Protein AF-A0A1X7AGP6-F1 (afdb_monomer_lite)

pLDDT: mean 77.18, std 15.11, range [37.12, 96.31]

Radius of gyration: 15.61 Å; chains: 1; bounding box: 34×48×37 Å

Secondary structure (DSSP, 8-state):
-PPB---HHHHHHHH---HHHHHHHHHHHHHGGGHHHHHHSSSSS-HHHHHHHHH-SSPPPHHHHHHHHHHHHTTPPTT-EEEEEE--SSSS-EEEEEE--SSTTS-EEEEETTTTEEEEE-HHHHHHHHS-TT---

Sequence (137 aa):
MTPEAPSIKKLVEFFGIDKTKARSIREVCKTGANAVELSLTAGVGFPQTASWLKDCWHLPKKREIQFKMLQEALEAPNDSIRVCPVLAHTLDAHRFECVDMADPYVRTIIFDYEKNRWFLGTWGDLVEKYEPWDTII

Structure (mmCIF, N/CA/C/O backbone):
data_AF-A0A1X7AGP6-F1
#
_entry.id   AF-A0A1X7AGP6-F1
#
loop_
_atom_site.group_PDB
_atom_site.id
_atom_site.type_symbol
_atom_site.label_atom_id
_atom_site.label_alt_id
_atom_site.label_comp_id
_atom_site.label_asym_id
_atom_site.label_entity_id
_atom_site.label_seq_id
_atom_site.pdbx_PDB_ins_code
_atom_site.Cartn_x
_atom_site.Cartn_y
_atom_site.Cartn_z
_atom_site.occupancy
_atom_site.B_iso_or_equiv
_atom_site.auth_seq_id
_atom_site.auth_comp_id
_atom_site.auth_a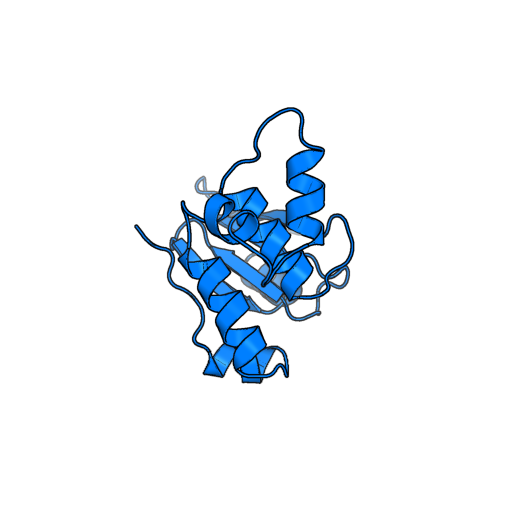sym_id
_atom_site.auth_atom_id
_atom_site.pdbx_PDB_model_num
ATOM 1 N N . MET A 1 1 ? -5.406 8.829 -15.214 1.00 67.31 1 MET A N 1
ATOM 2 C CA . MET A 1 1 ? -6.554 8.034 -14.730 1.00 67.31 1 MET A CA 1
ATOM 3 C C . MET A 1 1 ? -6.304 7.674 -13.274 1.00 67.31 1 MET A C 1
ATOM 5 O O . MET A 1 1 ? -5.211 7.211 -12.967 1.00 67.31 1 MET A O 1
ATOM 9 N N . THR A 1 2 ? -7.244 7.955 -12.373 1.00 77.38 2 THR A N 1
ATOM 10 C CA . THR A 1 2 ? -7.093 7.628 -10.944 1.00 77.38 2 THR A CA 1
ATOM 11 C C . THR A 1 2 ? -7.154 6.111 -10.755 1.00 77.38 2 THR A C 1
ATOM 13 O O . THR A 1 2 ? -8.046 5.498 -11.343 1.00 77.38 2 THR A O 1
ATOM 16 N N . PRO A 1 3 ? -6.241 5.496 -9.983 1.00 84.38 3 PRO A N 1
ATOM 17 C CA . PRO A 1 3 ? -6.296 4.066 -9.723 1.00 84.38 3 PRO A CA 1
ATOM 18 C C . PRO A 1 3 ? -7.591 3.622 -9.044 1.00 84.38 3 PRO A C 1
ATOM 20 O O . PRO A 1 3 ? -8.091 4.305 -8.145 1.00 84.38 3 PRO A O 1
ATOM 23 N N . GLU A 1 4 ? -8.098 2.444 -9.405 1.00 89.75 4 GLU A N 1
ATOM 24 C CA . GLU A 1 4 ? -9.174 1.808 -8.639 1.00 89.75 4 GLU A CA 1
ATOM 25 C C . GLU A 1 4 ? -8.628 1.362 -7.271 1.00 89.75 4 GLU A C 1
ATOM 27 O O . GLU A 1 4 ? -7.634 0.643 -7.201 1.00 89.75 4 GLU A O 1
ATOM 32 N N . ALA A 1 5 ? -9.256 1.798 -6.174 1.00 90.25 5 ALA A N 1
ATOM 33 C CA . ALA A 1 5 ? -8.818 1.499 -4.808 1.00 90.25 5 ALA A CA 1
ATOM 34 C C . ALA A 1 5 ? -9.781 0.535 -4.084 1.00 90.25 5 ALA A C 1
ATOM 36 O O . ALA A 1 5 ? -11.003 0.694 -4.227 1.00 90.25 5 ALA A O 1
ATOM 37 N N . PRO A 1 6 ? -9.279 -0.381 -3.225 1.00 92.31 6 PRO A N 1
ATOM 38 C CA . PRO A 1 6 ? -10.092 -1.280 -2.423 1.00 92.31 6 PRO A CA 1
ATOM 39 C C . PRO A 1 6 ? -11.173 -0.549 -1.631 1.00 92.31 6 PRO A C 1
ATOM 41 O O . PRO A 1 6 ? -10.994 0.566 -1.135 1.00 92.31 6 PRO A O 1
ATOM 44 N N . SER A 1 7 ? -12.326 -1.199 -1.476 1.00 94.12 7 SER A N 1
ATOM 45 C CA . SER A 1 7 ? -13.379 -0.678 -0.606 1.00 94.12 7 SER A CA 1
ATOM 46 C C . SER A 1 7 ? -12.937 -0.691 0.864 1.00 94.12 7 SER A C 1
ATOM 48 O O . SER A 1 7 ? -12.218 -1.596 1.282 1.00 94.12 7 SER A O 1
ATOM 50 N N . ILE A 1 8 ? -13.451 0.247 1.669 1.00 93.38 8 ILE A N 1
ATOM 51 C CA . ILE A 1 8 ? -13.193 0.298 3.122 1.00 93.38 8 ILE A CA 1
ATOM 52 C C . ILE A 1 8 ? -13.608 -1.018 3.793 1.00 93.38 8 ILE A C 1
ATOM 54 O O . ILE A 1 8 ? -12.877 -1.526 4.631 1.00 93.38 8 ILE A O 1
ATOM 58 N N . LYS A 1 9 ? -14.752 -1.591 3.392 1.00 96.31 9 LYS A N 1
ATOM 59 C CA . LYS A 1 9 ? -15.240 -2.875 3.913 1.00 96.31 9 LYS A CA 1
ATOM 60 C C . LYS A 1 9 ? -14.210 -3.991 3.702 1.00 96.31 9 LYS A C 1
ATOM 62 O O . LYS A 1 9 ? -13.811 -4.624 4.669 1.00 96.31 9 LYS A O 1
ATOM 67 N N . LYS A 1 10 ? -13.725 -4.152 2.464 1.00 94.69 10 LYS A N 1
ATOM 68 C CA . LYS A 1 10 ? -12.690 -5.145 2.133 1.00 94.69 10 LYS A CA 1
ATOM 69 C C . LYS A 1 10 ? -11.404 -4.931 2.933 1.00 94.69 10 LYS A C 1
ATOM 71 O O . LYS A 1 10 ? -10.824 -5.903 3.382 1.00 94.69 10 LYS A O 1
ATOM 76 N N . LEU A 1 11 ? -10.970 -3.684 3.133 1.00 91.94 11 LEU A N 1
ATOM 77 C CA . LEU A 1 11 ? -9.769 -3.380 3.923 1.00 91.94 11 LEU A CA 1
ATOM 78 C C . LEU A 1 11 ? -9.923 -3.777 5.397 1.00 91.94 11 LEU A C 1
ATOM 80 O O . LEU A 1 11 ? -9.019 -4.386 5.956 1.00 91.94 11 LEU A O 1
ATOM 84 N N . VAL A 1 12 ? -11.072 -3.465 6.003 1.00 93.56 12 VAL A N 1
ATOM 85 C CA . VAL A 1 12 ? -11.396 -3.851 7.386 1.00 93.56 12 VAL A CA 1
ATOM 86 C C . VAL A 1 12 ? -11.417 -5.373 7.531 1.00 93.56 12 VAL A C 1
ATOM 88 O O . VAL A 1 12 ? -10.767 -5.909 8.420 1.00 93.56 12 VAL A O 1
ATOM 91 N N . GLU A 1 13 ? -12.122 -6.072 6.639 1.00 94.44 13 GLU A N 1
ATOM 92 C CA . GLU A 1 13 ? -12.243 -7.537 6.675 1.00 94.44 13 GLU A CA 1
ATOM 93 C C . GLU A 1 13 ? -10.900 -8.232 6.430 1.00 94.44 13 GLU A C 1
ATOM 95 O O . GLU A 1 13 ? -10.559 -9.191 7.117 1.00 94.44 13 GLU A O 1
ATOM 100 N N . PHE A 1 14 ? -10.123 -7.736 5.466 1.00 91.50 14 PHE A N 1
ATOM 101 C CA . PHE A 1 14 ? -8.869 -8.359 5.070 1.00 91.50 14 PHE A CA 1
ATOM 102 C C . PHE A 1 14 ? -7.758 -8.117 6.093 1.00 91.50 14 PHE A C 1
ATOM 104 O O . PHE A 1 14 ? -7.073 -9.059 6.466 1.00 91.50 14 PHE A O 1
ATOM 111 N N . PHE A 1 15 ? -7.579 -6.896 6.600 1.00 88.19 15 PHE A N 1
ATOM 112 C CA . PHE A 1 15 ? -6.490 -6.600 7.542 1.00 88.19 15 PHE A CA 1
ATOM 113 C C . PHE A 1 15 ? -6.888 -6.705 9.017 1.00 88.19 15 PHE A C 1
ATOM 115 O O . PHE A 1 15 ? -6.012 -6.669 9.873 1.00 88.19 15 PHE A O 1
ATOM 122 N N . GLY A 1 16 ? -8.179 -6.822 9.342 1.00 91.50 16 GLY A N 1
ATOM 123 C CA . GLY A 1 16 ? -8.638 -6.791 10.736 1.00 91.50 16 GLY A CA 1
ATOM 124 C C . GLY A 1 16 ? -8.440 -5.425 11.406 1.00 91.50 16 GLY A C 1
ATOM 125 O O . GLY A 1 16 ? -8.246 -5.352 12.614 1.00 91.50 16 GLY A O 1
ATOM 126 N N . ILE A 1 17 ? -8.460 -4.344 10.623 1.00 89.75 17 ILE A N 1
ATOM 127 C CA . ILE A 1 17 ? -8.220 -2.966 11.081 1.00 89.75 17 ILE A CA 1
ATOM 128 C C . ILE A 1 17 ? -9.525 -2.184 11.239 1.00 89.75 17 ILE A C 1
ATOM 130 O O . ILE A 1 17 ? -10.554 -2.533 10.661 1.00 89.75 17 ILE A O 1
ATOM 134 N N . ASP A 1 18 ? -9.485 -1.070 11.967 1.00 93.06 18 ASP A N 1
ATOM 135 C CA . ASP A 1 18 ? -10.640 -0.184 12.084 1.00 93.06 18 ASP A CA 1
ATOM 136 C C . ASP A 1 18 ? -10.928 0.620 10.794 1.00 93.06 18 ASP A C 1
ATOM 138 O O . ASP A 1 18 ? -10.133 0.712 9.850 1.00 93.06 18 ASP A O 1
ATOM 142 N N . LYS A 1 19 ? -12.114 1.242 10.753 1.00 91.56 19 LYS A N 1
ATOM 143 C CA . LYS A 1 19 ? -12.572 2.041 9.605 1.00 91.56 19 LYS A CA 1
ATOM 144 C C . LYS A 1 19 ? -11.725 3.293 9.365 1.00 91.56 19 LYS A C 1
ATOM 146 O O . LYS A 1 19 ? -11.685 3.759 8.228 1.00 91.56 19 LYS A O 1
ATOM 151 N N . THR A 1 20 ? -11.104 3.860 10.393 1.00 88.25 20 THR A N 1
ATOM 152 C CA . THR A 1 20 ? -10.261 5.057 10.291 1.00 88.25 20 THR A CA 1
ATOM 153 C C . THR A 1 20 ? -8.958 4.709 9.579 1.00 88.25 20 THR A C 1
ATOM 155 O O . THR A 1 20 ? -8.632 5.337 8.570 1.00 88.25 20 THR A O 1
ATOM 158 N N . LYS A 1 21 ? -8.277 3.640 10.005 1.00 86.12 21 LYS A N 1
ATOM 159 C CA . LYS A 1 21 ? -7.066 3.119 9.357 1.00 86.12 21 LYS A CA 1
ATOM 160 C C . LYS A 1 21 ? -7.354 2.673 7.919 1.00 86.12 21 LYS A C 1
ATOM 162 O O . LYS A 1 21 ? -6.643 3.062 6.994 1.00 86.12 21 LYS A O 1
ATOM 167 N N . ALA A 1 22 ? -8.472 1.978 7.692 1.00 89.44 22 ALA A N 1
ATOM 168 C CA . ALA A 1 22 ? -8.912 1.594 6.348 1.00 89.44 22 ALA A CA 1
ATOM 169 C C . ALA A 1 22 ? -9.215 2.798 5.431 1.00 89.44 22 ALA A C 1
ATOM 171 O O . ALA A 1 22 ? -8.951 2.739 4.229 1.00 89.44 22 ALA A O 1
ATOM 172 N N . ARG A 1 23 ? -9.761 3.902 5.965 1.00 88.81 23 ARG A N 1
ATOM 173 C CA . ARG A 1 23 ? -9.939 5.153 5.204 1.00 88.81 23 ARG A CA 1
ATOM 174 C C . ARG A 1 23 ? -8.595 5.757 4.823 1.00 88.81 23 ARG A C 1
ATOM 176 O O . ARG A 1 23 ? -8.430 6.096 3.659 1.00 88.81 23 ARG A O 1
ATOM 183 N N . SER A 1 24 ? -7.651 5.826 5.761 1.00 85.50 24 SER A N 1
ATOM 184 C CA . SER A 1 24 ? -6.302 6.346 5.506 1.00 85.50 24 SER A CA 1
ATOM 185 C C . SER A 1 24 ? -5.618 5.590 4.362 1.00 85.50 24 SER A C 1
ATOM 187 O O . SER A 1 24 ? -5.268 6.188 3.347 1.00 85.50 24 SER A O 1
ATOM 189 N N . ILE A 1 25 ? -5.567 4.255 4.446 1.00 88.38 25 ILE A N 1
ATOM 190 C CA . ILE A 1 25 ? -5.013 3.388 3.392 1.00 88.38 25 ILE A CA 1
ATOM 191 C C . ILE A 1 25 ? -5.700 3.633 2.045 1.00 88.38 25 ILE A C 1
ATOM 193 O O . ILE A 1 25 ? -5.043 3.797 1.017 1.00 88.38 25 ILE A O 1
ATOM 197 N N . ARG A 1 26 ? -7.038 3.683 2.033 1.00 89.62 26 ARG A N 1
ATOM 198 C CA . ARG A 1 26 ? -7.790 3.905 0.797 1.00 89.62 26 ARG A CA 1
ATOM 199 C C . ARG A 1 26 ? -7.472 5.257 0.167 1.00 89.62 26 ARG A C 1
ATOM 201 O O . ARG A 1 26 ? -7.388 5.344 -1.058 1.00 89.62 26 ARG A O 1
ATOM 208 N N . GLU A 1 27 ? -7.332 6.297 0.978 1.00 86.50 27 GLU A N 1
ATOM 209 C CA . GLU A 1 27 ? -6.967 7.617 0.482 1.00 86.50 27 GLU A CA 1
ATOM 210 C C . GLU A 1 27 ? -5.547 7.612 -0.087 1.00 86.50 27 GLU A C 1
ATOM 212 O O . GLU A 1 27 ? -5.368 8.121 -1.189 1.00 86.50 27 GLU A O 1
ATOM 217 N N . VAL A 1 28 ? -4.574 6.924 0.526 1.00 87.56 28 VAL A N 1
ATOM 218 C CA . VAL A 1 28 ? -3.234 6.729 -0.071 1.00 87.56 28 VAL A CA 1
ATOM 219 C C . VAL A 1 28 ? -3.320 6.061 -1.449 1.00 87.56 28 VAL A C 1
ATOM 221 O O . VAL A 1 28 ? -2.730 6.551 -2.414 1.00 87.56 28 VAL A O 1
ATOM 224 N N . CYS A 1 29 ? -4.115 4.995 -1.590 1.00 88.12 29 CYS A N 1
ATOM 225 C CA . CYS A 1 29 ? -4.310 4.312 -2.875 1.00 88.12 29 CYS A CA 1
ATOM 226 C C . CYS A 1 29 ? -4.906 5.235 -3.958 1.00 88.12 29 CYS A C 1
ATOM 228 O O . CYS A 1 29 ? -4.527 5.146 -5.130 1.00 88.12 29 CYS A O 1
ATOM 230 N N . LYS A 1 30 ? -5.831 6.126 -3.580 1.00 84.88 30 LYS A N 1
ATOM 231 C CA . LYS A 1 30 ? -6.518 7.051 -4.498 1.00 84.88 30 LYS A CA 1
ATOM 232 C C . LYS A 1 30 ? -5.709 8.292 -4.856 1.00 84.88 30 LYS A C 1
ATOM 234 O O . LYS A 1 30 ? -5.854 8.809 -5.960 1.00 84.88 30 LYS A O 1
ATOM 239 N N . THR A 1 31 ? -4.925 8.813 -3.917 1.00 71.69 31 THR A N 1
ATOM 240 C CA . THR A 1 31 ? -4.446 10.206 -3.954 1.00 71.69 31 THR A CA 1
ATOM 241 C C . THR A 1 31 ? -3.405 10.499 -5.019 1.00 71.69 31 THR A C 1
ATOM 243 O O . THR A 1 31 ? -3.196 11.668 -5.335 1.00 71.69 31 THR A O 1
ATOM 246 N N . GLY A 1 32 ? -2.827 9.478 -5.656 1.00 65.88 32 GLY A N 1
ATOM 247 C CA . GLY A 1 32 ? -1.996 9.635 -6.848 1.00 65.88 32 GLY A CA 1
ATOM 248 C C . GLY A 1 32 ? -0.973 10.770 -6.714 1.00 65.88 32 GLY A C 1
ATOM 249 O O . GLY A 1 32 ? 0.018 10.646 -6.005 1.00 65.88 32 GLY A O 1
ATOM 250 N N . ALA A 1 33 ? -1.215 11.884 -7.414 1.00 48.59 33 ALA A N 1
ATOM 251 C CA . ALA A 1 33 ? -0.312 13.026 -7.544 1.00 48.59 33 ALA A CA 1
ATOM 252 C C . ALA A 1 33 ? -0.142 13.938 -6.310 1.00 48.59 33 ALA A C 1
ATOM 254 O O . ALA A 1 33 ? 0.828 14.695 -6.313 1.00 48.59 33 ALA A O 1
ATOM 255 N N . ASN A 1 34 ? -1.001 13.844 -5.287 1.00 60.84 34 ASN A N 1
ATOM 256 C CA . ASN A 1 34 ? -1.000 14.749 -4.120 1.00 60.84 34 ASN A CA 1
ATOM 257 C C . ASN A 1 34 ? -0.434 14.102 -2.840 1.00 60.84 34 ASN A C 1
ATOM 259 O O . ASN A 1 34 ? -0.590 14.649 -1.751 1.00 60.84 34 ASN A O 1
ATOM 263 N N . ALA A 1 35 ? 0.239 12.950 -2.956 1.00 59.59 35 ALA A N 1
ATOM 264 C CA . ALA A 1 35 ? 0.852 12.244 -1.824 1.00 59.59 35 ALA A CA 1
ATOM 265 C C . ALA A 1 35 ? 1.846 13.124 -1.039 1.00 59.59 35 ALA A C 1
ATOM 267 O O . ALA A 1 35 ? 1.908 13.042 0.182 1.00 59.59 35 ALA A O 1
ATOM 268 N N . VAL A 1 36 ? 2.562 14.014 -1.740 1.00 56.56 36 VAL A N 1
ATOM 269 C CA . VAL A 1 36 ? 3.509 14.972 -1.148 1.00 56.56 36 VAL A CA 1
ATOM 270 C C . VAL A 1 36 ? 2.789 16.001 -0.273 1.00 56.56 36 VAL A C 1
ATOM 272 O O . VAL A 1 36 ? 3.184 16.195 0.872 1.00 56.56 36 VAL A O 1
ATOM 275 N N . GLU A 1 37 ? 1.704 16.609 -0.762 1.00 60.72 37 GLU A N 1
ATOM 276 C CA . GLU A 1 37 ? 0.881 17.5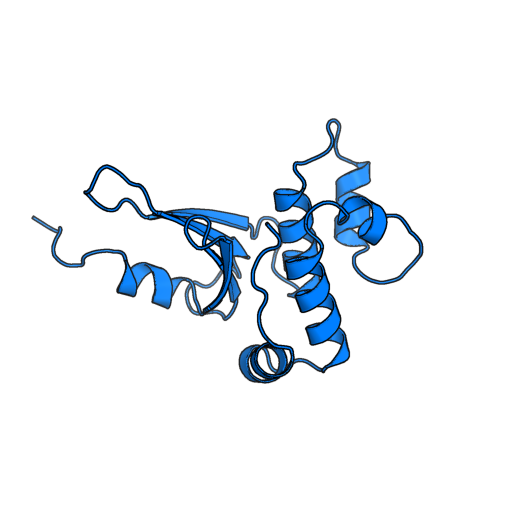12 0.054 1.00 60.72 37 GLU A CA 1
ATOM 277 C C . GLU A 1 37 ? 0.300 16.768 1.257 1.00 60.72 37 GLU A C 1
ATOM 279 O O . GLU A 1 37 ? 0.493 17.221 2.374 1.00 60.72 37 GLU A O 1
ATOM 284 N N . LEU A 1 38 ? -0.270 15.575 1.065 1.00 61.44 38 LEU A N 1
ATOM 285 C CA . LEU A 1 38 ? -0.780 14.730 2.157 1.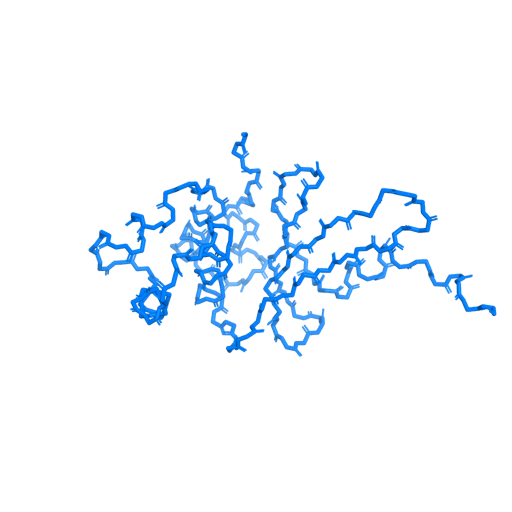00 61.44 38 LEU A CA 1
ATOM 286 C C . LEU A 1 38 ? 0.259 14.388 3.230 1.00 61.44 38 LEU A C 1
ATOM 288 O O . LEU A 1 38 ? -0.096 14.249 4.396 1.00 61.44 38 LEU A O 1
ATOM 292 N N . SER A 1 39 ? 1.528 14.243 2.850 1.00 56.28 39 SER A N 1
ATOM 293 C CA . SER A 1 39 ? 2.620 14.002 3.798 1.00 56.28 39 SER A CA 1
ATOM 294 C C . SER A 1 39 ? 3.146 15.272 4.483 1.00 56.28 39 SER A C 1
ATOM 296 O O . SER A 1 39 ? 3.758 15.170 5.545 1.00 56.28 39 SER A O 1
ATOM 298 N N . LEU A 1 40 ? 2.923 16.462 3.906 1.00 54.28 40 LEU A N 1
ATOM 299 C CA . LEU A 1 40 ? 3.531 17.725 4.348 1.00 54.28 40 LEU A CA 1
ATOM 300 C C . LEU A 1 40 ? 2.546 18.700 5.014 1.00 54.28 40 LEU A C 1
ATOM 302 O O . LEU A 1 40 ? 2.965 19.485 5.868 1.00 54.28 40 LEU A O 1
ATOM 306 N N . THR A 1 41 ? 1.250 18.666 4.692 1.00 52.59 41 THR A N 1
ATOM 307 C CA . THR A 1 41 ? 0.241 19.502 5.358 1.00 52.59 41 THR A CA 1
ATOM 308 C C . THR A 1 41 ? -0.261 18.846 6.645 1.00 52.59 41 THR A C 1
ATOM 310 O O . THR A 1 41 ? -1.265 18.151 6.693 1.00 52.59 41 THR A O 1
ATOM 313 N N . ALA A 1 42 ? 0.472 19.148 7.718 1.00 39.25 42 ALA A N 1
ATOM 314 C CA . ALA A 1 42 ? 0.033 19.169 9.114 1.00 39.25 42 ALA A CA 1
ATOM 315 C C . ALA A 1 42 ? -0.565 17.868 9.705 1.00 39.25 42 ALA A C 1
ATOM 317 O O . ALA A 1 42 ? -1.774 17.687 9.816 1.00 39.25 42 ALA A O 1
ATOM 318 N N . GLY A 1 43 ? 0.316 17.039 10.274 1.00 44.75 43 GLY A N 1
ATOM 319 C CA . GLY A 1 43 ? 0.066 16.414 11.583 1.00 44.75 43 GLY A CA 1
ATOM 320 C C . GLY A 1 43 ? -0.769 15.133 11.646 1.00 44.75 43 GLY A C 1
ATOM 321 O O . GLY A 1 43 ? -0.959 14.622 12.746 1.00 44.75 43 GLY A O 1
ATOM 322 N N . VAL A 1 44 ? -1.238 14.574 10.528 1.00 50.75 44 VAL A N 1
ATOM 323 C CA . VAL A 1 44 ? -2.046 13.342 10.542 1.00 50.75 44 VAL A CA 1
ATOM 324 C C . VAL A 1 44 ? -1.632 12.413 9.400 1.00 50.75 44 VAL A C 1
ATOM 326 O O . VAL A 1 44 ? -2.031 12.609 8.259 1.00 50.75 44 VAL A O 1
ATOM 329 N N . GLY A 1 45 ? -0.861 11.368 9.706 1.00 70.19 45 GLY A N 1
ATOM 330 C CA . GLY A 1 45 ? -0.855 10.157 8.882 1.00 70.19 45 GLY A CA 1
ATOM 331 C C . GLY A 1 45 ? 0.442 9.359 8.880 1.00 70.19 45 GLY A C 1
ATOM 332 O O . GLY A 1 45 ? 0.393 8.174 9.190 1.00 70.19 45 GLY A O 1
ATOM 333 N N . PHE A 1 46 ? 1.568 9.990 8.514 1.00 81.81 46 PHE A N 1
ATOM 334 C CA . PHE A 1 46 ? 2.766 9.261 8.056 1.00 81.81 46 PHE A CA 1
ATOM 335 C C . PHE A 1 46 ? 4.111 9.918 8.459 1.00 81.81 46 PHE A C 1
ATOM 337 O O . PHE A 1 46 ? 4.857 10.389 7.590 1.00 81.81 46 PHE A O 1
ATOM 344 N N . PRO A 1 47 ? 4.422 10.046 9.766 1.00 84.88 47 PRO A N 1
ATOM 345 C CA . PRO A 1 47 ? 5.670 10.650 10.243 1.00 84.88 47 PRO A CA 1
ATOM 346 C C . PRO A 1 47 ? 6.953 9.998 9.705 1.00 84.88 47 PRO A C 1
ATOM 348 O O . PRO A 1 47 ? 7.917 10.717 9.434 1.00 84.88 47 PRO A O 1
ATOM 351 N N . GLN A 1 48 ? 6.995 8.675 9.527 1.00 85.88 48 GLN A N 1
ATOM 352 C CA . GLN A 1 48 ? 8.190 7.994 9.014 1.00 85.88 48 GLN A CA 1
ATOM 353 C C . GLN A 1 48 ? 8.422 8.338 7.542 1.00 85.88 48 GLN A C 1
ATOM 355 O O . GLN A 1 48 ? 9.545 8.639 7.139 1.00 85.88 48 GLN A O 1
ATOM 360 N N . THR A 1 49 ? 7.352 8.377 6.747 1.00 86.50 49 THR A N 1
ATOM 361 C CA . THR A 1 49 ? 7.398 8.802 5.346 1.00 86.50 49 THR A CA 1
ATOM 362 C C . THR A 1 49 ? 7.838 10.259 5.233 1.00 86.50 49 THR A C 1
ATOM 364 O O . THR A 1 49 ? 8.687 10.586 4.406 1.00 86.50 49 THR A O 1
ATOM 367 N N . ALA A 1 50 ? 7.307 11.139 6.085 1.00 83.88 50 ALA A N 1
ATOM 368 C CA . ALA A 1 50 ? 7.697 12.545 6.112 1.00 83.88 50 ALA A CA 1
ATOM 369 C C . ALA A 1 50 ? 9.171 12.737 6.508 1.00 83.88 50 ALA A C 1
ATOM 371 O O . ALA A 1 50 ? 9.832 13.617 5.959 1.00 83.88 50 ALA A O 1
ATOM 372 N N . SER A 1 51 ? 9.693 11.926 7.436 1.00 86.81 51 SER A N 1
ATOM 373 C CA . SER A 1 51 ? 11.124 11.912 7.767 1.00 86.81 51 SER A CA 1
ATOM 374 C C . SER A 1 51 ? 11.955 11.483 6.561 1.00 86.81 51 SER A C 1
ATOM 376 O O . SER A 1 51 ? 12.831 12.225 6.135 1.00 86.81 51 SER A O 1
ATOM 378 N N . TRP A 1 52 ? 11.608 10.353 5.940 1.00 87.00 52 TRP A N 1
ATOM 379 C CA . TRP A 1 52 ? 12.300 9.836 4.759 1.00 87.00 52 TRP A CA 1
ATOM 380 C C . TRP A 1 52 ? 12.355 10.851 3.609 1.00 87.00 52 TRP A C 1
ATOM 382 O O . TRP A 1 52 ? 13.399 11.019 2.985 1.00 87.00 52 TRP A O 1
ATOM 392 N N . LEU A 1 53 ? 11.266 11.586 3.359 1.00 87.00 53 LEU A N 1
ATOM 393 C CA . LEU A 1 53 ? 11.232 12.630 2.330 1.00 87.00 53 LEU A CA 1
ATOM 394 C C . LEU A 1 53 ? 12.210 13.783 2.593 1.00 87.00 53 LEU A C 1
ATOM 396 O O . LEU A 1 53 ? 12.726 14.353 1.634 1.00 87.00 53 LEU A O 1
ATOM 400 N N . LYS A 1 54 ? 12.466 14.135 3.859 1.00 86.94 54 LYS A N 1
ATOM 401 C CA . LYS A 1 54 ? 13.428 15.192 4.223 1.00 86.94 54 LYS A CA 1
ATOM 402 C C . LYS A 1 54 ? 14.873 14.761 3.995 1.00 86.94 54 LYS A C 1
ATOM 404 O O . LYS A 1 54 ? 15.709 15.609 3.701 1.00 86.94 54 LYS A O 1
ATOM 409 N N . ASP A 1 55 ? 15.137 13.464 4.106 1.00 87.88 55 ASP A N 1
ATOM 410 C CA . ASP A 1 55 ? 16.474 12.886 3.958 1.00 87.88 55 ASP A CA 1
ATOM 411 C C . ASP A 1 55 ? 16.829 12.594 2.486 1.00 87.88 55 ASP A C 1
ATOM 413 O O . ASP A 1 55 ? 17.974 12.280 2.156 1.00 87.88 55 ASP A O 1
ATOM 417 N N . CYS A 1 56 ? 15.862 12.708 1.570 1.00 83.75 56 CYS A N 1
ATOM 418 C CA . CYS A 1 56 ? 16.070 12.473 0.147 1.00 83.75 56 CYS A CA 1
ATOM 419 C C . CYS A 1 56 ? 16.766 13.663 -0.540 1.00 83.75 56 CYS A C 1
ATOM 421 O O . CYS A 1 56 ? 16.229 14.767 -0.596 1.00 83.75 56 CYS A O 1
ATOM 423 N N . TRP A 1 57 ? 17.917 13.416 -1.176 1.00 87.56 57 TRP A N 1
ATOM 424 C CA . TRP A 1 57 ? 18.601 14.413 -2.020 1.00 87.56 57 TRP A CA 1
ATOM 425 C C . TRP A 1 57 ? 17.790 14.795 -3.274 1.00 87.56 57 TRP A C 1
ATOM 427 O O . TRP A 1 57 ? 17.818 15.937 -3.735 1.00 87.56 57 TRP A O 1
ATOM 437 N N . HIS A 1 58 ? 17.037 13.838 -3.822 1.00 87.94 58 HIS A N 1
ATOM 438 C CA . HIS A 1 58 ? 16.097 14.043 -4.922 1.00 87.94 58 HIS A CA 1
ATOM 439 C C . HIS A 1 58 ? 14.707 13.580 -4.513 1.00 87.94 58 HIS A C 1
ATOM 441 O O . HIS A 1 58 ? 14.567 12.530 -3.892 1.00 87.94 58 HIS A O 1
A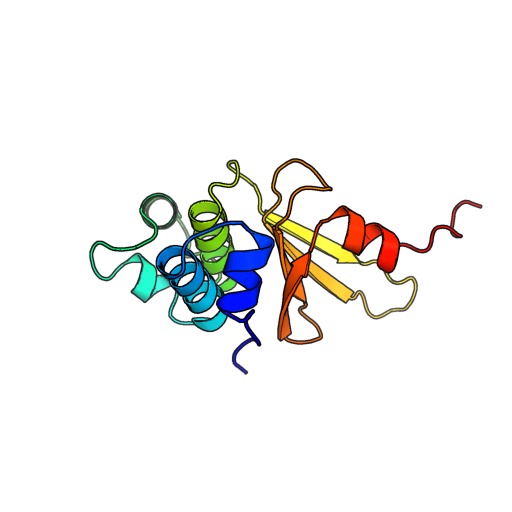TOM 447 N N . LEU A 1 59 ? 13.677 14.335 -4.905 1.00 83.62 59 LEU A N 1
ATOM 448 C CA . LEU A 1 59 ? 12.300 13.958 -4.608 1.00 83.62 59 LEU A CA 1
ATOM 449 C C . LEU A 1 59 ? 11.956 12.612 -5.271 1.00 83.62 59 LEU A C 1
ATOM 451 O O . LEU A 1 59 ? 12.079 12.499 -6.496 1.00 83.62 59 LEU A O 1
ATOM 455 N N . PRO A 1 60 ? 11.496 11.614 -4.492 1.00 85.38 60 PRO A N 1
ATOM 456 C CA . PRO A 1 60 ? 11.063 10.334 -5.032 1.00 85.38 60 PRO A CA 1
ATOM 457 C C . PRO A 1 60 ? 9.876 10.484 -5.984 1.00 85.38 60 PRO A C 1
ATOM 459 O O . PRO A 1 60 ? 9.111 11.457 -5.948 1.00 85.38 60 PRO A O 1
ATOM 462 N N . LYS A 1 61 ? 9.665 9.476 -6.830 1.00 85.38 61 LYS A N 1
ATOM 463 C CA . LYS A 1 61 ? 8.480 9.412 -7.684 1.00 85.38 61 LYS A CA 1
ATOM 464 C C . LYS A 1 61 ? 7.237 9.295 -6.812 1.00 85.38 61 LYS A C 1
ATOM 466 O O . LYS A 1 61 ? 7.212 8.596 -5.805 1.00 85.38 61 LYS A O 1
ATOM 471 N N . LYS A 1 62 ? 6.136 9.878 -7.284 1.00 82.94 62 LYS A N 1
ATOM 472 C CA . LYS A 1 62 ? 4.821 9.850 -6.613 1.00 82.94 62 LYS A CA 1
ATOM 473 C C . LYS A 1 62 ? 4.410 8.453 -6.128 1.00 82.94 62 LYS A C 1
ATOM 475 O O . LYS A 1 62 ? 3.876 8.318 -5.035 1.00 82.94 62 LYS A O 1
ATOM 480 N N . ARG A 1 63 ? 4.683 7.416 -6.924 1.00 84.62 63 ARG A N 1
ATOM 481 C CA . ARG A 1 63 ? 4.353 6.026 -6.586 1.00 84.62 63 ARG A CA 1
ATOM 482 C C . ARG A 1 63 ? 5.197 5.472 -5.435 1.00 84.62 63 ARG A C 1
ATOM 484 O O . ARG A 1 63 ? 4.649 4.792 -4.580 1.00 84.62 63 ARG A O 1
ATOM 491 N N . GLU A 1 64 ? 6.485 5.805 -5.386 1.00 84.62 64 GLU A N 1
ATOM 492 C CA . GLU A 1 64 ? 7.394 5.395 -4.305 1.00 84.62 64 GLU A CA 1
ATOM 493 C C . GLU A 1 64 ? 6.937 5.996 -2.974 1.00 84.62 64 GLU A C 1
ATOM 495 O O . GLU A 1 64 ? 6.872 5.302 -1.965 1.00 84.62 64 GLU A O 1
ATOM 500 N N . ILE A 1 65 ? 6.499 7.259 -3.002 1.00 85.88 65 ILE A N 1
ATOM 501 C CA . ILE A 1 65 ? 5.910 7.930 -1.838 1.00 85.88 65 ILE A CA 1
ATOM 502 C C . ILE A 1 65 ? 4.639 7.209 -1.384 1.00 85.88 65 ILE A C 1
ATOM 504 O O . ILE A 1 65 ? 4.498 6.915 -0.202 1.00 85.88 65 ILE A O 1
ATOM 508 N N . GLN A 1 66 ? 3.736 6.859 -2.309 1.00 86.81 66 GLN A N 1
ATOM 509 C CA . GLN A 1 66 ? 2.529 6.099 -1.965 1.00 86.81 66 GLN A CA 1
ATOM 510 C C . GLN A 1 66 ? 2.862 4.751 -1.320 1.00 86.81 66 GLN A C 1
ATOM 512 O O . GLN A 1 66 ? 2.249 4.398 -0.318 1.00 86.81 66 GLN A O 1
ATOM 517 N N . PHE A 1 67 ? 3.834 4.007 -1.854 1.00 87.69 67 PHE A N 1
ATOM 518 C CA . PHE A 1 67 ? 4.251 2.745 -1.247 1.00 87.69 67 PHE A CA 1
ATOM 519 C C . PHE A 1 67 ? 4.882 2.941 0.129 1.00 87.69 67 PHE A C 1
ATOM 521 O O . PHE A 1 67 ? 4.579 2.161 1.026 1.00 87.69 67 PHE A O 1
ATOM 528 N N . LYS A 1 68 ? 5.664 4.005 0.342 1.00 86.44 68 LYS A N 1
ATOM 529 C CA . LYS A 1 68 ? 6.216 4.315 1.666 1.00 86.44 68 LYS A CA 1
ATOM 530 C C . LYS A 1 68 ? 5.122 4.646 2.687 1.00 86.44 68 LYS A C 1
ATOM 532 O O . LYS A 1 68 ? 5.151 4.128 3.800 1.00 86.44 68 LYS A O 1
ATOM 537 N N . MET A 1 69 ? 4.108 5.414 2.281 1.00 87.06 69 MET A N 1
ATOM 538 C CA . MET A 1 69 ? 2.929 5.684 3.113 1.00 87.06 69 MET A CA 1
ATOM 539 C C . MET A 1 69 ? 2.153 4.398 3.421 1.00 87.06 69 MET A C 1
ATOM 541 O O . MET A 1 69 ? 1.713 4.207 4.548 1.00 87.06 69 MET A O 1
ATOM 545 N N . LEU A 1 70 ? 1.982 3.500 2.443 1.00 88.25 70 LEU A N 1
ATOM 546 C CA . LEU A 1 70 ? 1.317 2.210 2.659 1.00 88.25 70 LEU A CA 1
ATOM 547 C C . LEU A 1 70 ? 2.121 1.297 3.584 1.00 88.25 70 LEU A C 1
ATOM 549 O O . LEU A 1 70 ? 1.529 0.669 4.453 1.00 88.25 70 LEU A O 1
ATOM 553 N N . GLN A 1 71 ? 3.442 1.249 3.429 1.00 88.12 71 GLN A N 1
ATOM 554 C CA . GLN A 1 71 ? 4.347 0.537 4.326 1.00 88.12 71 GLN A CA 1
ATOM 555 C C . GLN A 1 71 ? 4.154 1.008 5.770 1.00 88.12 71 GLN A C 1
ATOM 557 O O . GLN A 1 71 ? 3.947 0.191 6.661 1.00 88.12 71 GLN A O 1
ATOM 562 N N . GLU A 1 72 ? 4.143 2.319 5.997 1.00 87.12 72 GLU A N 1
ATOM 563 C CA . GLU A 1 72 ? 3.906 2.882 7.324 1.00 87.12 72 GLU A CA 1
ATOM 564 C C . GLU A 1 72 ? 2.474 2.619 7.821 1.00 87.12 72 GLU A C 1
ATOM 566 O O . GLU A 1 72 ? 2.283 2.234 8.972 1.00 87.12 72 GLU A O 1
ATOM 571 N N . ALA A 1 73 ? 1.463 2.733 6.949 1.00 87.12 73 ALA A N 1
ATOM 572 C CA . ALA A 1 73 ? 0.073 2.419 7.285 1.00 87.12 73 ALA A CA 1
ATOM 573 C C . ALA A 1 73 ? -0.105 0.961 7.722 1.00 87.12 73 ALA A C 1
ATOM 575 O O . ALA A 1 73 ? -0.923 0.667 8.589 1.00 87.12 73 ALA A O 1
ATOM 576 N N . LEU A 1 74 ? 0.606 0.042 7.073 1.00 86.38 74 LEU A N 1
ATOM 577 C CA . LEU A 1 74 ? 0.534 -1.393 7.321 1.00 86.38 74 LEU A CA 1
ATOM 578 C C . LEU A 1 74 ? 1.498 -1.848 8.419 1.00 86.38 74 LEU A C 1
ATOM 580 O O . LEU A 1 74 ? 1.473 -3.024 8.764 1.00 86.38 74 LEU A O 1
ATOM 584 N N . GLU A 1 75 ? 2.301 -0.935 8.976 1.00 86.38 75 GLU A N 1
ATOM 585 C CA . GLU A 1 75 ? 3.355 -1.244 9.951 1.00 86.38 75 GLU A CA 1
ATOM 586 C C . GLU A 1 75 ? 4.343 -2.295 9.408 1.00 86.38 75 GLU A C 1
ATOM 588 O O . GLU A 1 75 ? 4.848 -3.149 10.135 1.00 86.38 75 GLU A O 1
ATOM 593 N N . ALA A 1 76 ? 4.607 -2.242 8.100 1.00 83.88 76 ALA A N 1
ATOM 594 C CA . ALA A 1 76 ? 5.500 -3.171 7.427 1.00 83.88 76 ALA A CA 1
ATOM 595 C C . ALA A 1 76 ? 6.976 -2.864 7.764 1.00 83.88 76 ALA A C 1
ATOM 597 O O . ALA A 1 76 ? 7.327 -1.695 7.972 1.00 83.88 76 ALA A O 1
ATOM 598 N N . PRO A 1 77 ? 7.866 -3.878 7.779 1.00 80.25 77 PRO A N 1
ATOM 599 C CA . PRO A 1 77 ? 9.297 -3.692 8.038 1.00 80.25 77 PRO A CA 1
ATOM 600 C C . PRO A 1 77 ? 9.943 -2.654 7.113 1.00 80.25 77 PRO A C 1
ATOM 602 O O . PRO A 1 77 ? 9.426 -2.367 6.036 1.00 80.25 77 PRO A O 1
ATOM 605 N N . ASN A 1 78 ? 11.094 -2.093 7.493 1.00 66.88 78 ASN A N 1
ATOM 606 C CA . ASN A 1 78 ? 11.869 -1.240 6.583 1.00 66.88 78 ASN A CA 1
ATOM 607 C C . ASN A 1 78 ? 12.271 -2.012 5.306 1.00 66.88 78 ASN A C 1
ATOM 609 O O . ASN A 1 78 ? 12.446 -3.223 5.356 1.00 66.88 78 ASN A O 1
ATOM 613 N N . ASP A 1 79 ? 12.342 -1.313 4.165 1.00 66.31 79 ASP A N 1
ATOM 614 C CA . ASP A 1 79 ? 12.642 -1.877 2.828 1.00 66.31 79 ASP A CA 1
ATOM 615 C C . ASP A 1 79 ? 11.624 -2.884 2.254 1.00 66.31 79 ASP A C 1
ATOM 617 O O . ASP A 1 79 ? 11.915 -3.673 1.358 1.00 66.31 79 ASP A O 1
ATOM 621 N N . SER A 1 80 ? 10.376 -2.785 2.706 1.00 74.25 80 SER A N 1
ATOM 622 C CA . SER A 1 80 ? 9.233 -3.607 2.301 1.00 74.25 80 SER A CA 1
ATOM 623 C C . SER A 1 80 ? 8.579 -3.191 0.978 1.00 74.25 80 SER A C 1
ATOM 625 O O . SER A 1 80 ? 7.361 -3.225 0.855 1.00 74.25 80 SER A O 1
ATOM 627 N N . ILE A 1 81 ? 9.318 -2.765 -0.044 1.00 71.06 81 ILE A N 1
ATOM 628 C CA . ILE A 1 81 ? 8.709 -2.474 -1.356 1.00 71.06 81 ILE A CA 1
ATOM 629 C C . ILE A 1 81 ? 9.299 -3.432 -2.377 1.00 71.06 81 ILE A C 1
ATOM 631 O O . ILE A 1 81 ? 10.479 -3.342 -2.710 1.00 71.06 81 ILE A O 1
ATOM 635 N N . ARG A 1 82 ? 8.468 -4.339 -2.899 1.00 68.94 82 ARG A N 1
ATOM 636 C CA . ARG A 1 82 ? 8.872 -5.263 -3.962 1.00 68.94 82 ARG A CA 1
ATOM 637 C C . ARG A 1 82 ? 8.227 -4.884 -5.280 1.00 68.94 82 ARG A C 1
ATOM 639 O O . ARG A 1 82 ? 7.005 -4.798 -5.399 1.00 68.94 82 ARG A O 1
ATOM 646 N N . VAL A 1 83 ? 9.080 -4.700 -6.284 1.00 64.25 83 VAL A N 1
ATOM 647 C CA . VAL A 1 83 ? 8.688 -4.653 -7.692 1.00 64.25 83 VAL A CA 1
ATOM 648 C C . VAL A 1 83 ? 8.788 -6.066 -8.238 1.00 64.25 83 VAL A C 1
ATOM 650 O O . VAL A 1 83 ? 9.869 -6.649 -8.260 1.00 64.25 83 VAL A O 1
ATOM 653 N N . CYS A 1 84 ? 7.664 -6.613 -8.683 1.00 63.56 84 CYS A N 1
ATOM 654 C CA . CYS A 1 84 ? 7.594 -7.941 -9.267 1.00 63.56 84 CYS A CA 1
ATOM 655 C C . CYS A 1 84 ? 7.261 -7.811 -10.757 1.00 63.56 84 CYS A C 1
ATOM 657 O O . CYS A 1 84 ? 6.101 -7.569 -11.111 1.00 63.56 84 CYS A O 1
ATOM 659 N N . PRO A 1 85 ? 8.247 -7.960 -11.655 1.00 56.34 85 PRO A N 1
ATOM 660 C CA . PRO A 1 85 ? 7.936 -8.281 -13.035 1.00 56.34 85 PRO A CA 1
ATOM 661 C C . PRO A 1 85 ? 7.409 -9.718 -13.056 1.00 56.34 85 PRO A C 1
ATOM 663 O O . PRO A 1 85 ? 8.158 -10.651 -12.776 1.00 56.34 85 PRO A O 1
ATOM 666 N N . VAL A 1 86 ? 6.127 -9.919 -13.365 1.00 57.06 86 VAL A N 1
ATOM 667 C CA . VAL A 1 86 ? 5.686 -11.247 -13.794 1.00 57.06 86 VAL A CA 1
ATOM 668 C C . VAL A 1 86 ? 6.211 -11.400 -15.212 1.00 57.06 86 VAL A C 1
ATOM 670 O O . VAL A 1 86 ? 5.732 -10.758 -16.148 1.00 57.06 86 VAL A O 1
ATOM 673 N N . LEU A 1 87 ? 7.253 -12.219 -15.348 1.00 48.41 87 LEU A N 1
ATOM 674 C CA . LEU A 1 87 ? 7.735 -12.695 -16.635 1.00 48.41 87 LEU A CA 1
ATOM 675 C C . LEU A 1 87 ? 6.687 -13.665 -17.181 1.00 48.41 87 LEU A C 1
ATOM 677 O O . LEU A 1 87 ? 6.826 -14.879 -17.085 1.00 48.41 87 LEU A O 1
ATOM 681 N N . ALA A 1 88 ? 5.612 -13.131 -17.754 1.00 46.88 88 ALA A N 1
ATOM 682 C CA . ALA A 1 88 ? 4.878 -13.910 -18.727 1.00 46.88 88 ALA A CA 1
ATOM 683 C C . ALA A 1 88 ? 5.882 -14.213 -19.850 1.00 46.88 88 ALA A C 1
ATOM 685 O O . ALA A 1 88 ? 6.525 -13.303 -20.369 1.00 46.88 88 ALA A O 1
ATOM 686 N N . HIS A 1 89 ? 6.047 -15.476 -20.241 1.00 47.34 89 HIS A N 1
ATOM 687 C CA . HIS A 1 89 ? 6.892 -15.872 -21.380 1.00 47.34 89 HIS A CA 1
ATOM 688 C C . HIS A 1 89 ? 6.426 -15.276 -22.730 1.00 47.34 89 HIS A C 1
ATOM 690 O O . HIS A 1 89 ? 6.983 -15.564 -23.787 1.00 47.34 89 HIS A O 1
ATOM 696 N N . THR A 1 90 ? 5.400 -14.431 -22.701 1.00 44.00 90 THR A N 1
ATOM 697 C CA . THR A 1 90 ? 4.894 -13.600 -23.782 1.00 44.00 90 THR A CA 1
ATOM 698 C C .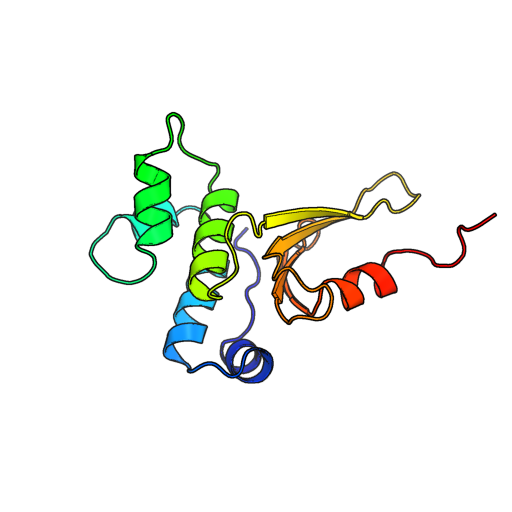 THR A 1 90 ? 5.374 -12.166 -23.572 1.00 44.00 90 THR A C 1
ATOM 700 O O . THR A 1 90 ? 5.282 -11.661 -22.463 1.00 44.00 90 THR A O 1
ATOM 703 N N . LEU A 1 91 ? 5.839 -11.513 -24.638 1.00 46.19 91 LEU A N 1
ATOM 704 C CA . LEU A 1 91 ? 6.465 -10.178 -24.734 1.00 46.19 91 LEU A CA 1
ATOM 705 C C . LEU A 1 91 ? 5.856 -8.988 -23.942 1.00 46.19 91 LEU A C 1
ATOM 707 O O . LEU A 1 91 ? 6.463 -7.920 -23.941 1.00 46.19 91 LEU A O 1
ATOM 711 N N . ASP A 1 92 ? 4.741 -9.163 -23.233 1.00 54.34 92 ASP A N 1
ATOM 712 C CA . ASP A 1 92 ? 4.120 -8.189 -22.334 1.00 54.34 92 ASP A CA 1
ATOM 713 C C . ASP A 1 92 ? 4.324 -8.614 -20.869 1.00 54.34 92 ASP A C 1
ATOM 715 O O . ASP A 1 92 ? 3.539 -9.370 -20.292 1.00 54.34 92 ASP A O 1
ATOM 719 N N . ALA A 1 93 ? 5.413 -8.147 -20.254 1.00 61.09 93 ALA A N 1
ATOM 720 C CA . ALA A 1 93 ? 5.678 -8.392 -18.838 1.00 61.09 93 ALA A CA 1
ATOM 721 C C . ALA A 1 93 ? 4.631 -7.666 -17.976 1.00 61.09 93 ALA A C 1
ATOM 723 O O . ALA A 1 93 ? 4.700 -6.449 -17.793 1.00 61.09 93 ALA A O 1
ATOM 724 N N . HIS A 1 94 ? 3.670 -8.412 -17.425 1.00 73.62 94 HIS A N 1
ATOM 725 C CA . HIS A 1 94 ? 2.680 -7.869 -16.497 1.00 73.62 94 HIS A CA 1
ATOM 726 C C . HIS A 1 94 ? 3.402 -7.407 -15.227 1.00 73.62 94 HIS A C 1
ATOM 728 O O . HIS A 1 94 ? 4.033 -8.199 -14.524 1.00 73.62 94 HIS A O 1
ATOM 734 N N . ARG A 1 95 ? 3.341 -6.111 -14.911 1.00 80.69 95 ARG A N 1
ATOM 735 C CA . ARG A 1 95 ? 4.053 -5.559 -13.751 1.00 80.69 95 ARG A CA 1
ATOM 736 C C . ARG A 1 95 ? 3.145 -5.445 -12.533 1.00 80.69 95 ARG A C 1
ATOM 738 O O . ARG A 1 95 ? 2.084 -4.817 -12.589 1.00 80.69 95 ARG A O 1
ATOM 745 N N . PHE A 1 96 ? 3.624 -5.966 -11.409 1.00 83.56 96 PHE A N 1
ATOM 746 C CA . PHE A 1 96 ? 3.025 -5.765 -10.095 1.00 83.56 96 PHE A CA 1
ATOM 747 C C . PHE A 1 96 ? 4.015 -5.091 -9.146 1.00 83.56 96 PHE A C 1
ATOM 749 O O . PHE A 1 96 ? 5.226 -5.283 -9.240 1.00 83.56 96 PHE A O 1
ATOM 756 N N . GLU A 1 97 ? 3.495 -4.314 -8.204 1.00 86.81 97 GLU A N 1
ATOM 757 C CA . GLU A 1 97 ? 4.254 -3.835 -7.044 1.00 86.81 97 GLU A CA 1
ATOM 758 C C . GLU A 1 97 ? 3.451 -4.065 -5.775 1.00 86.81 97 GLU A C 1
ATOM 760 O O . GLU A 1 97 ? 2.237 -3.866 -5.769 1.00 86.81 97 GLU A O 1
ATOM 765 N N . CYS A 1 98 ? 4.106 -4.474 -4.698 1.00 85.62 98 CYS A N 1
ATOM 766 C CA . CYS A 1 98 ? 3.448 -4.719 -3.421 1.00 85.62 98 CYS A CA 1
ATOM 767 C C . CYS A 1 98 ? 4.284 -4.221 -2.242 1.00 85.62 98 CYS A C 1
ATOM 769 O O . CYS A 1 98 ? 5.490 -3.986 -2.360 1.00 85.62 98 CYS A O 1
ATOM 771 N N . VAL A 1 99 ? 3.614 -4.072 -1.097 1.00 84.50 99 VAL A N 1
ATOM 772 C CA . VAL A 1 99 ? 4.295 -3.899 0.188 1.00 84.50 99 VAL A CA 1
ATOM 773 C C . VAL A 1 99 ? 4.730 -5.284 0.682 1.00 84.50 99 VAL A C 1
ATOM 775 O O . VAL A 1 99 ? 3.899 -6.139 0.973 1.00 84.50 99 VAL A O 1
ATOM 778 N N . ASP A 1 100 ? 6.024 -5.547 0.734 1.00 77.88 100 ASP A N 1
ATOM 779 C CA . ASP A 1 100 ? 6.601 -6.794 1.219 1.00 77.88 100 ASP A CA 1
ATOM 780 C C . ASP A 1 100 ? 6.540 -6.890 2.744 1.00 77.88 100 ASP A C 1
ATOM 782 O O . ASP A 1 100 ? 7.277 -6.238 3.472 1.00 77.88 100 ASP A O 1
ATOM 786 N N . MET A 1 101 ? 5.695 -7.775 3.247 1.00 77.62 101 MET A N 1
ATOM 787 C CA . MET A 1 101 ? 5.535 -7.977 4.683 1.00 77.62 101 MET A CA 1
ATOM 788 C C . MET A 1 101 ? 6.586 -8.939 5.276 1.00 77.62 101 MET A C 1
ATOM 790 O O . MET A 1 101 ? 6.387 -9.434 6.382 1.00 77.62 101 MET A O 1
ATOM 794 N N . ALA A 1 102 ? 7.681 -9.217 4.552 1.00 73.94 102 ALA A N 1
ATOM 795 C CA . ALA A 1 102 ? 8.759 -10.169 4.858 1.00 73.94 102 ALA A CA 1
ATOM 796 C C . ALA A 1 102 ? 8.351 -11.656 4.887 1.00 73.94 102 ALA A C 1
ATOM 798 O O . ALA A 1 102 ? 9.220 -12.528 4.903 1.00 73.94 102 ALA A O 1
ATOM 799 N N . ASP A 1 103 ? 7.053 -11.948 4.833 1.00 75.62 103 ASP A N 1
ATOM 800 C CA . ASP A 1 103 ? 6.489 -13.285 4.692 1.00 75.62 103 ASP A CA 1
ATOM 801 C C . ASP A 1 103 ? 5.566 -13.318 3.455 1.00 75.62 103 ASP A C 1
ATOM 803 O O . ASP A 1 103 ? 4.657 -12.485 3.336 1.00 75.62 103 ASP A O 1
ATOM 807 N N . PRO A 1 104 ? 5.785 -14.266 2.523 1.00 72.50 104 PRO A N 1
ATOM 808 C CA . PRO A 1 104 ? 5.039 -14.363 1.273 1.00 72.50 104 PRO A CA 1
ATOM 809 C C . PRO A 1 104 ? 3.531 -14.603 1.442 1.00 72.50 104 PRO A C 1
ATOM 811 O O . PRO A 1 104 ? 2.756 -14.253 0.549 1.00 72.50 104 PRO A O 1
ATOM 814 N N . TYR A 1 105 ? 3.103 -15.170 2.570 1.00 78.88 105 TYR A N 1
ATOM 815 C CA . TYR A 1 105 ? 1.705 -15.488 2.873 1.00 78.88 105 TYR A CA 1
ATOM 816 C C . TYR A 1 105 ? 1.026 -14.421 3.734 1.00 78.88 105 TYR A C 1
ATOM 818 O O . TYR A 1 105 ? -0.166 -14.526 4.043 1.00 78.88 105 TYR A O 1
ATOM 826 N N . VAL A 1 106 ? 1.748 -13.367 4.121 1.00 83.62 106 VAL A N 1
ATOM 827 C CA . VAL A 1 106 ? 1.149 -12.259 4.859 1.00 83.62 106 VAL A CA 1
ATOM 828 C C . VAL A 1 106 ? 0.348 -11.368 3.915 1.00 83.62 106 VAL A C 1
ATOM 830 O O . VAL A 1 106 ? 0.728 -11.048 2.787 1.00 83.62 106 VAL A O 1
ATOM 833 N N . ARG A 1 107 ? -0.821 -10.974 4.416 1.00 87.50 107 ARG A N 1
ATOM 834 C CA . ARG A 1 107 ? -1.769 -10.093 3.745 1.00 87.50 107 ARG A CA 1
ATOM 835 C C . ARG A 1 107 ? -1.107 -8.764 3.410 1.00 87.50 107 ARG A C 1
ATOM 837 O O . ARG A 1 107 ? -0.575 -8.097 4.291 1.00 87.50 107 ARG A O 1
ATOM 844 N N . THR A 1 108 ? -1.209 -8.353 2.153 1.00 87.69 108 THR A N 1
ATOM 845 C CA . THR A 1 108 ? -0.645 -7.096 1.665 1.00 87.69 108 THR A CA 1
ATOM 846 C C . THR A 1 108 ? -1.544 -6.420 0.622 1.00 87.69 108 THR A C 1
ATOM 848 O O . THR A 1 108 ? -2.611 -6.918 0.244 1.00 87.69 108 THR A O 1
ATOM 851 N N . ILE A 1 109 ? -1.132 -5.227 0.199 1.00 88.44 109 ILE A N 1
ATOM 852 C CA . ILE A 1 109 ? -1.728 -4.435 -0.868 1.00 88.44 109 ILE A CA 1
ATOM 853 C C . ILE A 1 109 ? -0.817 -4.514 -2.089 1.00 88.44 109 ILE A C 1
ATOM 855 O O . ILE A 1 109 ? 0.384 -4.252 -2.007 1.00 88.44 109 ILE A O 1
ATOM 859 N N . ILE A 1 110 ? -1.418 -4.839 -3.229 1.00 88.81 110 ILE A N 1
ATOM 860 C CA . ILE A 1 110 ? -0.732 -5.004 -4.507 1.00 88.81 110 ILE A CA 1
ATOM 861 C C . ILE A 1 110 ? -1.299 -3.995 -5.504 1.00 88.81 110 ILE A C 1
ATOM 863 O O . ILE A 1 110 ? -2.513 -3.779 -5.572 1.00 88.81 110 ILE A O 1
ATOM 867 N N . PHE A 1 111 ? -0.420 -3.401 -6.300 1.00 89.56 111 PHE A N 1
ATOM 868 C CA . PHE A 1 111 ? -0.751 -2.575 -7.446 1.00 89.56 111 PHE A CA 1
ATOM 869 C C . PHE A 1 111 ? -0.542 -3.343 -8.754 1.00 89.56 111 PHE A C 1
ATOM 871 O O . PHE A 1 111 ? 0.535 -3.878 -9.005 1.00 89.56 111 PHE A O 1
ATOM 878 N N . ASP A 1 112 ? -1.582 -3.374 -9.581 1.00 88.19 112 ASP A N 1
ATOM 879 C CA . ASP A 1 112 ? -1.599 -3.916 -10.938 1.00 88.19 112 ASP A CA 1
ATOM 880 C C . ASP A 1 112 ? -1.445 -2.748 -11.920 1.00 88.19 112 ASP A C 1
ATOM 882 O O . ASP A 1 112 ? -2.357 -1.920 -12.050 1.00 88.19 112 ASP A O 1
ATOM 886 N N . TYR A 1 113 ? -0.282 -2.661 -12.572 1.00 86.06 113 TYR A N 1
ATOM 887 C CA . TYR A 1 113 ? 0.034 -1.562 -13.485 1.00 86.06 113 TYR A CA 1
ATOM 888 C C . TYR A 1 113 ? -0.819 -1.594 -14.756 1.00 86.06 113 TYR A C 1
ATOM 890 O O . TYR A 1 113 ? -1.307 -0.546 -15.175 1.00 86.06 113 TYR A O 1
ATOM 898 N N . GLU A 1 114 ? -1.068 -2.783 -15.306 1.00 84.69 114 GLU A N 1
ATOM 899 C CA . GLU A 1 114 ? -1.830 -2.965 -16.547 1.00 84.69 114 GLU A CA 1
ATOM 900 C C . GLU A 1 114 ? -3.292 -2.562 -16.374 1.00 84.69 114 GLU A C 1
ATOM 902 O O . GLU A 1 114 ? -3.891 -1.891 -17.214 1.00 84.69 114 GLU A O 1
ATOM 907 N N . LYS A 1 115 ? -3.882 -2.934 -15.234 1.00 85.56 115 LYS A N 1
ATOM 908 C CA . LYS A 1 115 ? -5.281 -2.608 -14.924 1.00 85.56 115 LYS A CA 1
ATOM 909 C C . LYS A 1 115 ? -5.435 -1.295 -14.162 1.00 85.56 115 LYS A C 1
ATOM 911 O O . LYS A 1 115 ? -6.562 -0.917 -13.850 1.00 85.56 115 LYS A O 1
ATOM 916 N N . ASN A 1 116 ? -4.329 -0.616 -13.844 1.00 87.06 116 ASN A N 1
ATOM 917 C CA . ASN A 1 116 ? -4.285 0.597 -13.028 1.00 87.06 116 ASN A CA 1
ATOM 918 C C . ASN A 1 116 ? -5.163 0.480 -11.763 1.00 87.06 116 ASN A C 1
ATOM 920 O O . ASN A 1 116 ? -6.001 1.343 -11.478 1.00 87.06 116 ASN A O 1
ATOM 924 N N . ARG A 1 117 ? -5.009 -0.618 -11.014 1.00 90.31 117 ARG A N 1
ATOM 925 C CA . ARG A 1 117 ? -5.847 -0.921 -9.844 1.00 90.31 117 ARG A CA 1
ATOM 926 C C . ARG A 1 117 ? -5.049 -1.475 -8.678 1.00 90.31 117 ARG A C 1
ATOM 928 O O . ARG A 1 117 ? -4.059 -2.177 -8.846 1.00 90.31 117 ARG A O 1
ATOM 935 N N . TRP A 1 118 ? -5.556 -1.215 -7.487 1.00 90.81 118 TRP A N 1
ATOM 936 C CA . TRP A 1 118 ? -5.087 -1.787 -6.238 1.00 90.81 118 TRP A CA 1
ATOM 937 C C . TRP A 1 118 ? -5.981 -2.958 -5.836 1.00 90.81 118 TRP A C 1
ATOM 939 O O . TRP A 1 118 ? -7.211 -2.871 -5.900 1.00 90.81 118 TRP A O 1
ATOM 949 N N . PHE A 1 119 ? -5.384 -4.043 -5.363 1.00 90.31 119 PHE A N 1
ATOM 950 C CA . PHE A 1 119 ? -6.117 -5.181 -4.823 1.00 90.31 119 PHE A CA 1
ATOM 951 C C . PHE A 1 119 ? -5.418 -5.761 -3.594 1.00 90.31 119 PHE A C 1
ATOM 953 O O . PHE A 1 119 ? -4.300 -5.385 -3.251 1.00 90.31 119 PHE A O 1
ATOM 960 N N . LEU A 1 120 ? -6.145 -6.625 -2.893 1.00 91.06 120 LEU A N 1
ATOM 961 C CA . LEU A 1 120 ? -5.722 -7.248 -1.646 1.00 91.06 120 LEU A CA 1
ATOM 962 C C . LEU A 1 120 ? -5.408 -8.713 -1.925 1.00 91.06 120 LEU A C 1
ATOM 964 O O . LEU A 1 120 ? -6.166 -9.362 -2.650 1.00 91.06 120 LEU A O 1
ATOM 968 N N . GLY A 1 121 ? -4.323 -9.213 -1.356 1.00 88.56 121 GLY A N 1
ATOM 969 C CA . GLY A 1 121 ? -3.889 -10.594 -1.526 1.00 88.56 121 GLY A CA 1
ATOM 970 C C . GLY A 1 121 ? -2.624 -10.867 -0.730 1.00 88.56 121 GLY A C 1
ATOM 971 O O . GLY A 1 121 ? -2.230 -10.062 0.117 1.00 88.56 121 GLY A O 1
ATOM 972 N N . THR A 1 122 ? -2.000 -11.997 -1.009 1.00 86.38 122 THR A N 1
ATOM 973 C CA . THR A 1 122 ? -0.651 -12.322 -0.544 1.00 86.38 122 THR A CA 1
ATOM 974 C C . THR A 1 122 ? 0.308 -12.345 -1.733 1.00 86.38 122 THR A C 1
ATOM 976 O O . THR A 1 122 ? -0.116 -12.314 -2.894 1.00 86.38 122 THR A O 1
ATOM 979 N N . TRP A 1 123 ? 1.611 -12.368 -1.462 1.00 77.56 123 TRP A N 1
ATOM 980 C CA . TRP A 1 123 ? 2.587 -12.597 -2.525 1.00 77.56 123 TRP A CA 1
ATOM 981 C C . TRP A 1 123 ? 2.498 -14.035 -3.051 1.00 77.56 123 TRP A C 1
ATOM 983 O O . TRP A 1 123 ? 2.566 -14.231 -4.261 1.00 77.56 123 TRP A O 1
ATOM 993 N N . GLY A 1 124 ? 2.255 -15.017 -2.177 1.00 75.88 124 GLY A N 1
ATOM 994 C CA . GLY A 1 124 ? 2.027 -16.411 -2.569 1.00 75.88 124 GLY A CA 1
ATOM 995 C C . GLY A 1 124 ? 0.906 -16.546 -3.602 1.00 75.88 124 GLY A C 1
ATOM 996 O O . GLY A 1 124 ? 1.123 -17.130 -4.658 1.00 75.88 124 GLY A O 1
ATOM 997 N N . ASP A 1 125 ? -0.236 -15.882 -3.378 1.00 78.25 125 ASP A N 1
ATOM 998 C CA . ASP A 1 125 ? -1.375 -15.912 -4.314 1.00 78.25 125 ASP A CA 1
ATOM 999 C C . ASP A 1 125 ? -1.025 -15.361 -5.706 1.00 78.25 125 ASP A C 1
ATOM 1001 O O . ASP A 1 125 ? -1.598 -15.774 -6.714 1.00 78.25 125 ASP A O 1
ATOM 1005 N N . LEU A 1 126 ? -0.139 -14.361 -5.772 1.00 75.81 126 LEU A N 1
ATOM 1006 C CA . LE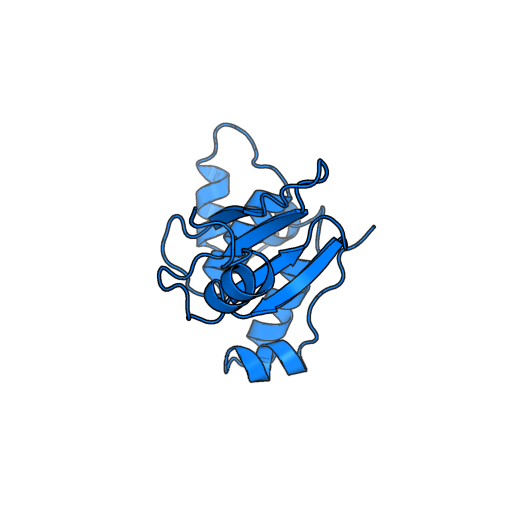U A 1 126 ? 0.320 -13.791 -7.036 1.00 75.81 126 LEU A CA 1
ATOM 1007 C C . LEU A 1 126 ? 1.216 -14.772 -7.779 1.00 75.81 126 LEU A C 1
ATOM 1009 O O . LEU A 1 126 ? 1.000 -15.014 -8.964 1.00 75.81 126 LEU A O 1
ATOM 1013 N N . VAL A 1 127 ? 2.218 -15.304 -7.084 1.00 72.75 127 VAL A N 1
ATOM 1014 C CA . VAL A 1 127 ? 3.187 -16.230 -7.664 1.00 72.75 127 VAL A CA 1
ATOM 1015 C C . VAL A 1 127 ? 2.470 -17.480 -8.155 1.00 72.75 127 VAL A C 1
ATOM 1017 O O . VAL A 1 127 ? 2.551 -17.790 -9.333 1.00 72.75 127 VAL A O 1
ATOM 1020 N N . GLU A 1 128 ? 1.637 -18.110 -7.330 1.00 73.00 128 GLU A N 1
ATOM 1021 C CA . GLU A 1 128 ? 0.886 -19.312 -7.717 1.00 73.00 128 GLU A CA 1
ATOM 1022 C C . GLU A 1 128 ? -0.039 -19.100 -8.920 1.00 73.00 128 GLU A C 1
ATOM 1024 O O . GLU A 1 128 ? -0.281 -20.020 -9.701 1.00 73.00 128 GLU A O 1
ATOM 1029 N N . LYS A 1 129 ? -0.588 -17.891 -9.063 1.00 72.81 129 LYS A N 1
ATOM 1030 C CA . LYS A 1 129 ? -1.537 -17.565 -10.126 1.00 72.81 129 LYS A CA 1
ATOM 1031 C C . LYS A 1 129 ? -0.868 -17.222 -11.454 1.00 72.81 129 LYS A C 1
ATOM 1033 O O . LYS A 1 129 ? -1.492 -17.405 -12.500 1.00 72.81 129 LYS A O 1
ATOM 1038 N N . TYR A 1 130 ? 0.325 -16.639 -11.410 1.00 68.12 130 TYR A N 1
ATOM 1039 C CA . TYR A 1 130 ? 0.973 -16.052 -12.582 1.00 68.12 130 TYR A CA 1
ATOM 1040 C C . TYR A 1 130 ? 2.318 -16.689 -12.939 1.00 68.12 130 TYR A C 1
ATOM 1042 O O . TYR A 1 130 ? 2.801 -16.458 -14.045 1.00 68.12 130 TYR A O 1
ATOM 1050 N N . GLU A 1 131 ? 2.907 -17.491 -12.055 1.00 61.81 131 GLU A N 1
ATOM 1051 C CA . GLU A 1 131 ? 4.056 -18.335 -12.355 1.00 61.81 131 GLU A CA 1
ATOM 1052 C C . GLU A 1 131 ? 3.542 -19.699 -12.853 1.00 61.81 131 GLU A C 1
ATOM 1054 O O . GLU A 1 131 ? 2.885 -20.431 -12.108 1.00 61.81 131 GLU A O 1
ATOM 1059 N N . PRO A 1 132 ? 3.756 -20.052 -14.133 1.00 55.31 132 PRO A N 1
ATOM 1060 C CA . PRO A 1 132 ? 3.409 -21.374 -14.625 1.00 55.31 132 PRO A CA 1
ATOM 1061 C C . PRO A 1 132 ? 4.352 -22.409 -14.000 1.00 55.31 132 PRO A C 1
ATOM 1063 O O . PRO A 1 132 ? 5.531 -22.486 -14.350 1.00 55.31 132 PRO A O 1
ATOM 1066 N N . TRP A 1 133 ? 3.806 -23.248 -13.117 1.00 51.12 133 TRP A N 1
ATOM 1067 C CA . TRP A 1 133 ? 4.491 -24.399 -12.509 1.00 51.12 133 TRP A CA 1
ATOM 1068 C C . TRP A 1 133 ? 5.054 -25.406 -13.534 1.00 51.12 133 TRP A C 1
ATOM 1070 O O . TRP A 1 133 ? 5.881 -26.242 -13.183 1.00 51.12 133 TRP A O 1
ATOM 1080 N N . ASP A 1 134 ? 4.659 -25.300 -14.806 1.00 44.16 134 ASP A N 1
ATOM 1081 C CA . ASP A 1 134 ? 5.030 -26.220 -15.888 1.00 44.16 134 ASP A CA 1
ATOM 1082 C C . ASP A 1 134 ? 6.348 -25.868 -16.609 1.00 44.16 134 ASP A C 1
ATOM 1084 O O . ASP A 1 134 ? 6.665 -26.462 -17.639 1.00 44.16 134 ASP A O 1
ATOM 1088 N N . THR A 1 135 ? 7.150 -24.933 -16.085 1.00 42.19 135 THR A N 1
ATOM 1089 C CA . THR A 1 135 ? 8.439 -24.537 -16.695 1.00 42.19 135 THR A CA 1
ATOM 1090 C C . THR A 1 135 ? 9.655 -24.983 -15.878 1.00 42.19 135 THR A C 1
ATOM 1092 O O . THR A 1 135 ? 10.651 -24.272 -15.780 1.00 42.19 135 THR A O 1
ATOM 1095 N N . ILE A 1 136 ? 9.587 -26.184 -15.298 1.00 37.12 136 ILE A N 1
ATOM 1096 C CA . ILE A 1 136 ? 10.778 -26.954 -14.921 1.00 37.12 136 ILE A CA 1
ATOM 1097 C C . ILE A 1 136 ? 10.932 -28.072 -15.961 1.00 37.12 136 ILE A C 1
ATOM 1099 O O . ILE A 1 136 ? 10.368 -29.154 -15.803 1.00 37.12 136 ILE A O 1
ATOM 1103 N N . ILE A 1 137 ? 11.673 -27.792 -17.038 1.00 37.44 137 ILE A N 1
ATOM 1104 C CA . ILE A 1 137 ? 12.297 -28.808 -17.903 1.00 37.44 137 ILE A CA 1
ATOM 1105 C C . ILE A 1 137 ? 13.771 -28.449 -18.046 1.00 37.44 137 ILE A C 1
ATOM 1107 O O . ILE A 1 137 ? 14.047 -27.285 -18.415 1.00 37.44 137 ILE A O 1
#

Foldseek 3Di:
DFAAFDDLVCQCVQLVDDSVLSVLLRCLSGVQPCLVVVLPPDDDAAPPLVVVQVVDPDGDHSVVSSLNSQCVSSVADPPQKDWDQLPPVDPDGFTKIWRHNVDQQDKTWMAGPVNSYIDIGGNVVVCVVRPPPPPPD

Organism: NCBI:txid1960125